Protein AF-A0A7S2IZQ4-F1 (afdb_monomer_lite)

Secondary structure (DSSP, 8-state):
---GGGTTSSGGGPPP-TTHHHHHHHHHHHHS-TT-EEEE---BTTS----S-TTSTTGGGTTS-EE-TTS-EEB-TTHHHHHTTTEEEEEEE--SS--TT-PPEEEEEE-PPP---

Organism: NCBI:txid156173

Sequence (117 aa):
MSSVEHSGLGRYNDGLNPWGDILAIARTWCISAPDARLVIAVPTASQFNFQEPLTDALGQRRGRDVLEWNAHRTYGPVRYPYLMANWELDRRIQGDSRPAWGHTVYVFTKVSRMVEA

pLDDT: mean 80.13, std 1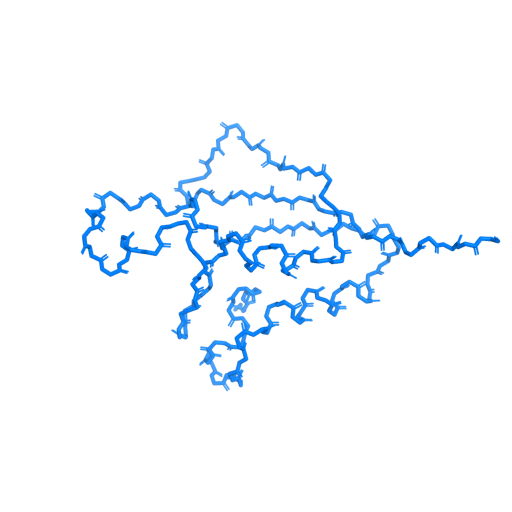5.51, range [40.41, 96.25]

Foldseek 3Di:
DDDLFQAQQCAVHHHHDNCRSLVVLVVVLVPDDQFDKDKDWFAELVQPPDPDDLPDPVSVCRQHWDRDRNDGIYDHPPVVCSSQVQWAWDDWDDDPDQPNSRIIITMTTGDDDPPPD

Radius of gyration: 15.91 Å; chains: 1; bounding box: 46×30×40 Å

InterPro domains:
  IPR004951 Protein of unknown function DUF268, Caenorhabditis species [PF03269] (2-45)

Structure (mmCIF, N/CA/C/O backbone):
data_AF-A0A7S2IZQ4-F1
#
_entry.id   AF-A0A7S2IZQ4-F1
#
loop_
_atom_site.group_PDB
_atom_site.id
_atom_site.type_symbol
_atom_site.label_atom_id
_atom_site.label_alt_id
_atom_site.label_comp_id
_atom_site.label_asym_id
_atom_site.label_entity_id
_atom_site.label_seq_id
_atom_site.pdbx_PDB_ins_code
_atom_site.Cartn_x
_atom_site.Cartn_y
_atom_site.Cartn_z
_atom_site.occupancy
_atom_site.B_iso_or_equiv
_atom_site.auth_seq_id
_atom_site.auth_comp_id
_atom_site.auth_asym_id
_atom_site.auth_atom_id
_atom_site.pdbx_PDB_model_num
ATOM 1 N N . MET A 1 1 ? -2.816 -17.641 -8.237 1.00 40.41 1 MET A N 1
ATOM 2 C CA . MET A 1 1 ? -2.867 -16.685 -7.110 1.00 40.41 1 MET A CA 1
ATOM 3 C C . MET A 1 1 ? -2.515 -15.306 -7.647 1.00 40.41 1 MET A C 1
ATOM 5 O O . MET A 1 1 ? -1.464 -15.179 -8.266 1.00 40.41 1 MET A O 1
ATOM 9 N N . SER A 1 2 ? -3.413 -14.325 -7.523 1.00 55.22 2 SER A N 1
ATOM 10 C CA . SER A 1 2 ? -3.093 -12.920 -7.811 1.00 55.22 2 SER A CA 1
ATOM 11 C C . SER A 1 2 ? -2.762 -12.244 -6.489 1.00 55.22 2 SER A C 1
ATOM 13 O O . SER A 1 2 ? -3.513 -12.407 -5.529 1.00 55.22 2 SER A O 1
ATOM 15 N N . SER A 1 3 ? -1.623 -11.565 -6.433 1.00 73.00 3 SER A N 1
ATOM 16 C CA . SER A 1 3 ? -1.181 -10.829 -5.253 1.00 73.00 3 SER A CA 1
ATOM 17 C C . SER A 1 3 ? -1.586 -9.358 -5.372 1.00 73.00 3 SER A C 1
ATOM 19 O O . SER A 1 3 ? -1.822 -8.870 -6.482 1.00 73.00 3 SER A O 1
ATOM 21 N N . VAL A 1 4 ? -1.702 -8.647 -4.247 1.00 82.81 4 VAL A N 1
ATOM 22 C CA . VAL A 1 4 ? -2.218 -7.266 -4.216 1.00 82.81 4 VAL A CA 1
ATOM 23 C C . VAL A 1 4 ? -1.417 -6.348 -5.138 1.00 82.81 4 VAL A C 1
ATOM 25 O O . VAL A 1 4 ? -2.004 -5.600 -5.919 1.00 82.81 4 VAL A O 1
ATOM 28 N N . GLU A 1 5 ? -0.095 -6.501 -5.154 1.00 82.12 5 GLU A N 1
ATOM 29 C CA . GLU A 1 5 ? 0.841 -5.724 -5.955 1.00 82.12 5 GLU A CA 1
ATOM 30 C C . GLU A 1 5 ? 0.737 -5.990 -7.461 1.00 82.12 5 GLU A C 1
ATOM 32 O O . GLU A 1 5 ? 1.251 -5.196 -8.245 1.00 82.12 5 GLU A O 1
ATOM 37 N N . HIS A 1 6 ? 0.020 -7.033 -7.891 1.00 87.12 6 HIS A N 1
ATOM 38 C CA . HIS A 1 6 ? -0.210 -7.349 -9.307 1.00 87.12 6 HIS A CA 1
ATOM 39 C C . HIS A 1 6 ? -1.533 -6.794 -9.852 1.00 87.12 6 HIS A C 1
ATOM 41 O O . HIS A 1 6 ? -1.722 -6.758 -11.065 1.00 87.12 6 HIS A O 1
ATOM 47 N N . SER A 1 7 ? -2.445 -6.344 -8.984 1.00 86.56 7 SER A N 1
ATOM 48 C CA . SER A 1 7 ? -3.805 -5.953 -9.383 1.00 86.56 7 SER A CA 1
ATOM 49 C C . SER A 1 7 ? -3.796 -4.805 -10.397 1.00 86.56 7 SER A C 1
ATOM 51 O O . SER A 1 7 ? -3.269 -3.733 -10.095 1.00 86.56 7 SER A O 1
ATOM 53 N N . GLY A 1 8 ? -4.395 -4.988 -11.575 1.00 88.75 8 GLY A N 1
ATOM 54 C CA . GLY A 1 8 ? -4.512 -3.952 -12.602 1.00 88.75 8 GLY A CA 1
ATOM 55 C C . GLY A 1 8 ? -3.253 -3.735 -13.447 1.00 88.75 8 GLY A C 1
ATOM 56 O O . GLY A 1 8 ? -3.058 -2.633 -13.960 1.00 88.75 8 GLY A O 1
ATOM 57 N N . LEU A 1 9 ? -2.378 -4.738 -13.571 1.00 89.31 9 LEU A N 1
ATOM 58 C CA . LEU A 1 9 ? -1.138 -4.650 -14.364 1.00 89.31 9 LEU A CA 1
ATOM 59 C C . LEU A 1 9 ? -1.192 -5.395 -15.705 1.00 89.31 9 LEU A C 1
ATOM 61 O O . LEU A 1 9 ? -0.156 -5.564 -16.343 1.00 89.31 9 LEU A O 1
ATOM 65 N N . GLY A 1 10 ? -2.369 -5.826 -16.156 1.00 86.56 10 GLY A N 1
ATOM 66 C CA . GLY A 1 10 ? -2.541 -6.561 -17.413 1.00 86.56 10 GLY A CA 1
ATOM 67 C C . GLY A 1 10 ? -2.250 -8.058 -17.290 1.00 86.56 10 GLY A C 1
ATOM 68 O O . GLY A 1 10 ? -2.146 -8.758 -18.300 1.00 86.56 10 GLY A O 1
ATOM 69 N N . ARG A 1 11 ? -2.108 -8.575 -16.063 1.00 82.31 11 ARG A N 1
ATOM 70 C CA . ARG A 1 11 ? -1.850 -9.990 -15.816 1.00 82.31 11 ARG A CA 1
ATOM 71 C C . ARG A 1 11 ? -3.136 -10.784 -15.987 1.00 82.31 11 ARG A C 1
ATOM 73 O O . ARG A 1 11 ? -4.161 -10.481 -15.388 1.00 82.31 11 ARG A O 1
ATOM 80 N N . TYR A 1 12 ? -3.060 -11.846 -16.784 1.00 83.62 12 TYR A N 1
ATOM 81 C CA . TYR A 1 12 ? -4.223 -12.671 -17.134 1.00 83.62 12 TYR A CA 1
ATOM 82 C C . TYR A 1 12 ? -5.348 -11.871 -17.802 1.00 83.62 12 TYR A C 1
ATOM 84 O O . TYR A 1 12 ? -6.520 -12.204 -17.640 1.00 83.62 12 TYR A O 1
ATOM 92 N N . ASN A 1 13 ? -4.978 -10.840 -18.572 1.00 82.12 13 ASN A N 1
ATOM 93 C CA . ASN A 1 13 ? -5.921 -9.992 -19.294 1.00 82.12 13 ASN A CA 1
ATOM 94 C C . ASN A 1 13 ? -6.857 -9.191 -18.363 1.00 82.12 13 ASN A C 1
ATOM 96 O O . ASN A 1 13 ? -7.984 -8.872 -18.746 1.00 82.12 13 ASN A O 1
ATOM 100 N N . ASP A 1 14 ? -6.412 -8.880 -17.136 1.00 82.56 14 ASP A N 1
ATOM 101 C CA . ASP A 1 14 ? -7.116 -7.938 -16.270 1.00 82.56 14 ASP A CA 1
ATOM 102 C C . ASP A 1 14 ? -7.039 -6.507 -16.830 1.00 82.56 14 ASP A C 1
ATOM 104 O O . ASP A 1 14 ? -6.095 -6.117 -17.521 1.00 82.56 14 ASP A O 1
ATOM 108 N N . GLY A 1 15 ? -8.082 -5.716 -16.569 1.00 87.38 15 GLY A N 1
ATOM 109 C CA . GLY A 1 15 ? -8.125 -4.325 -17.009 1.00 87.38 15 GLY A CA 1
ATOM 110 C C . GLY A 1 15 ? -6.990 -3.520 -16.379 1.00 87.38 15 GLY A C 1
ATOM 111 O O . GLY A 1 15 ? -6.742 -3.618 -15.176 1.00 87.38 15 GLY A O 1
ATOM 112 N N . LEU A 1 16 ? -6.322 -2.692 -17.182 1.00 90.81 16 LEU A N 1
ATOM 113 C CA . LEU A 1 16 ? -5.218 -1.878 -16.692 1.00 90.81 16 LEU A CA 1
ATOM 114 C C . LEU A 1 16 ? -5.697 -0.803 -15.738 1.00 90.81 16 LEU A C 1
ATOM 116 O O . LEU A 1 16 ? -6.508 0.056 -16.079 1.00 90.81 16 LEU A O 1
ATOM 120 N N . ASN A 1 17 ? -5.138 -0.837 -14.538 1.00 92.38 17 ASN A N 1
ATOM 121 C CA . ASN A 1 17 ? -5.375 0.150 -13.516 1.00 92.38 17 ASN A CA 1
ATOM 122 C C . ASN A 1 17 ? -4.125 0.284 -12.635 1.00 92.38 17 ASN A C 1
ATOM 124 O O . ASN A 1 17 ? -3.921 -0.523 -11.719 1.00 92.38 17 ASN A O 1
ATOM 128 N N . PRO A 1 18 ? -3.304 1.332 -12.836 1.00 89.88 18 PRO A N 1
ATOM 129 C CA . PRO A 1 18 ? -2.101 1.532 -12.041 1.00 89.88 18 PRO A CA 1
ATOM 130 C C . PRO A 1 18 ? -2.400 1.726 -10.548 1.00 89.88 18 PRO A C 1
ATOM 132 O O . PRO A 1 18 ? -1.488 1.531 -9.751 1.00 89.88 18 PRO A O 1
ATOM 135 N N . TRP A 1 19 ? -3.646 2.017 -10.160 1.00 92.31 19 TRP A N 1
ATOM 136 C CA . TRP A 1 19 ? -4.116 2.196 -8.780 1.00 92.31 19 TRP A CA 1
ATOM 137 C C . TRP A 1 19 ? -4.854 0.976 -8.206 1.00 92.31 19 TRP A C 1
ATOM 139 O O . TRP A 1 19 ? -5.420 1.068 -7.118 1.00 92.31 19 TRP A O 1
ATOM 149 N N . GLY A 1 20 ? -4.910 -0.146 -8.932 1.00 92.56 20 GLY A N 1
ATOM 150 C CA . GLY A 1 20 ? -5.740 -1.301 -8.568 1.00 92.56 20 GLY A CA 1
ATOM 151 C C . GLY A 1 20 ? -5.478 -1.849 -7.161 1.00 92.56 20 GLY A C 1
ATOM 152 O O . GLY A 1 20 ? -6.419 -2.196 -6.452 1.00 92.56 20 GLY A O 1
ATOM 153 N N . ASP A 1 21 ? -4.219 -1.855 -6.734 1.00 92.56 21 ASP A N 1
ATOM 154 C CA . ASP A 1 21 ? -3.767 -2.233 -5.394 1.00 92.56 21 ASP A CA 1
ATOM 155 C C . ASP A 1 21 ? -4.258 -1.267 -4.303 1.00 92.56 21 ASP A C 1
ATOM 157 O O . ASP A 1 21 ? -4.833 -1.691 -3.301 1.00 92.56 21 ASP A O 1
ATOM 161 N N . ILE A 1 22 ? -4.101 0.038 -4.525 1.00 94.25 22 ILE A N 1
ATOM 162 C CA . ILE A 1 22 ? -4.548 1.092 -3.604 1.00 94.25 22 ILE A CA 1
ATOM 163 C C . ILE A 1 22 ? -6.069 1.043 -3.438 1.00 94.25 22 ILE A C 1
ATOM 165 O O . ILE A 1 22 ? -6.580 1.085 -2.319 1.00 94.25 22 ILE A O 1
ATOM 169 N N . LEU A 1 23 ? -6.804 0.871 -4.539 1.00 93.94 23 LEU A N 1
ATOM 170 C CA . LEU A 1 23 ? -8.258 0.715 -4.505 1.00 93.94 23 LEU A CA 1
ATOM 171 C C . LEU A 1 23 ? -8.680 -0.572 -3.792 1.00 93.94 23 LEU A C 1
ATOM 173 O O . LEU A 1 23 ? -9.677 -0.564 -3.070 1.00 93.94 23 LEU A O 1
ATOM 177 N N . ALA A 1 24 ? -7.942 -1.670 -3.971 1.00 92.62 24 ALA A N 1
ATOM 178 C CA . ALA A 1 24 ? -8.211 -2.917 -3.267 1.00 92.62 24 ALA A CA 1
ATOM 179 C C . ALA A 1 24 ? -8.041 -2.747 -1.750 1.00 92.62 24 ALA A C 1
ATOM 181 O O . ALA A 1 24 ? -8.961 -3.077 -1.005 1.00 92.62 24 ALA A O 1
ATOM 182 N N . ILE A 1 25 ? -6.934 -2.153 -1.288 1.00 94.81 25 ILE A N 1
ATOM 183 C CA . ILE A 1 25 ? -6.704 -1.903 0.145 1.00 94.81 25 ILE A CA 1
ATOM 184 C C . ILE A 1 25 ? -7.719 -0.905 0.723 1.00 94.81 25 ILE A C 1
ATOM 186 O O . ILE A 1 25 ? -8.207 -1.103 1.840 1.00 94.81 25 ILE A O 1
ATOM 190 N N . ALA A 1 26 ? -8.110 0.122 -0.037 1.00 94.38 26 ALA A N 1
ATOM 191 C CA . ALA A 1 26 ? -9.163 1.049 0.372 1.00 94.38 26 ALA A CA 1
ATOM 192 C C . ALA A 1 26 ? -10.522 0.345 0.541 1.00 94.38 26 ALA A C 1
ATOM 194 O O . ALA A 1 26 ? -11.214 0.566 1.533 1.00 94.38 26 ALA A O 1
ATOM 195 N N . ARG A 1 27 ? -10.894 -0.554 -0.381 1.00 94.38 27 ARG A N 1
ATOM 196 C CA . ARG A 1 27 ? -12.115 -1.370 -0.252 1.00 94.38 27 ARG A CA 1
ATOM 197 C C . ARG A 1 27 ? -12.046 -2.301 0.955 1.00 94.38 27 ARG A C 1
ATOM 199 O O . ARG A 1 27 ? -13.029 -2.392 1.685 1.00 94.38 27 ARG A O 1
ATOM 206 N N . THR A 1 28 ? -10.895 -2.933 1.196 1.00 93.81 28 THR A N 1
ATOM 207 C CA . TH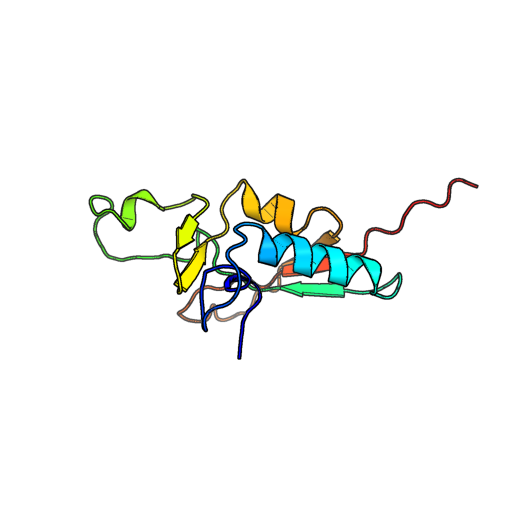R A 1 28 ? -10.666 -3.762 2.389 1.00 93.81 28 THR A CA 1
ATOM 208 C C . THR A 1 28 ? -10.914 -2.964 3.664 1.00 93.81 28 THR A C 1
ATOM 210 O O . THR A 1 28 ? -11.607 -3.448 4.556 1.00 93.81 28 THR A O 1
ATOM 213 N N . TRP A 1 29 ? -10.435 -1.719 3.741 1.00 95.19 29 TRP A N 1
ATOM 214 C CA . TRP A 1 29 ? -10.701 -0.845 4.885 1.00 95.19 29 TRP A CA 1
ATOM 215 C C . TRP A 1 29 ? -12.204 -0.627 5.113 1.00 95.19 29 TRP A C 1
ATOM 217 O O . TRP A 1 29 ? -12.671 -0.756 6.247 1.00 95.19 29 TRP A O 1
ATOM 227 N N . CYS A 1 30 ? -12.980 -0.373 4.052 1.00 94.38 30 CYS A N 1
ATOM 228 C CA . CYS A 1 30 ? -14.423 -0.122 4.154 1.00 94.38 30 CYS A CA 1
ATOM 229 C C . CYS A 1 30 ? -15.199 -1.299 4.763 1.00 94.38 30 CYS A C 1
ATOM 231 O O . CYS A 1 30 ? -16.106 -1.072 5.558 1.00 94.38 30 CYS A O 1
ATOM 233 N N . ILE A 1 31 ? -14.838 -2.537 4.414 1.00 95.12 31 ILE A N 1
ATOM 234 C CA . ILE A 1 31 ? -15.562 -3.746 4.848 1.00 95.12 31 ILE A CA 1
ATOM 235 C C . ILE A 1 31 ? -14.997 -4.382 6.127 1.00 95.12 31 ILE A C 1
ATOM 237 O O . ILE A 1 31 ? -15.584 -5.318 6.661 1.00 95.12 31 ILE A O 1
ATOM 241 N N . SER A 1 32 ? -13.848 -3.906 6.607 1.00 95.56 32 SER A N 1
ATOM 242 C CA . SER A 1 32 ? -13.195 -4.449 7.801 1.00 95.56 32 SER A CA 1
ATOM 243 C C . SER A 1 32 ? -13.904 -4.029 9.092 1.00 95.56 32 SER A C 1
ATOM 245 O O . SER A 1 32 ? -14.409 -2.906 9.189 1.00 95.56 32 SER A O 1
ATOM 247 N N . ALA A 1 33 ? -13.869 -4.888 10.115 1.00 94.88 33 ALA A N 1
ATOM 248 C CA . ALA A 1 33 ? -14.339 -4.550 11.461 1.00 94.88 33 ALA A CA 1
ATOM 249 C C . ALA A 1 33 ? -13.595 -3.323 12.042 1.00 94.88 33 ALA A C 1
ATOM 251 O O . ALA A 1 33 ? -12.480 -3.030 11.598 1.00 94.88 33 ALA A O 1
ATOM 252 N N . PRO A 1 34 ? -14.180 -2.587 13.009 1.00 91.88 34 PRO A N 1
ATOM 253 C CA . PRO A 1 34 ? -13.547 -1.403 13.600 1.00 91.88 34 PRO A CA 1
ATOM 254 C C . PRO A 1 34 ? -12.151 -1.653 14.193 1.00 91.88 34 PRO A C 1
ATOM 256 O O . PRO A 1 34 ? -11.290 -0.791 14.097 1.00 91.88 34 PRO A O 1
ATOM 259 N N . ASP A 1 35 ? -11.907 -2.836 14.752 1.00 92.88 35 ASP A N 1
ATOM 260 C CA . ASP A 1 35 ? -10.657 -3.243 15.405 1.00 92.88 35 ASP A CA 1
ATOM 261 C C . ASP A 1 35 ? -9.697 -4.021 14.484 1.00 92.88 35 ASP A C 1
ATOM 263 O O . ASP A 1 35 ? -8.661 -4.527 14.929 1.00 92.88 35 ASP A O 1
ATOM 267 N N . ALA A 1 36 ? -10.011 -4.098 13.188 1.00 95.38 36 ALA A N 1
ATOM 268 C CA . ALA A 1 36 ? -9.254 -4.887 12.230 1.00 95.38 36 ALA A CA 1
ATOM 269 C C . ALA A 1 36 ? -7.774 -4.483 12.146 1.00 95.38 36 ALA A C 1
ATOM 271 O O . ALA A 1 36 ? -7.383 -3.318 12.290 1.00 95.38 36 ALA A O 1
ATOM 272 N N . ARG A 1 37 ? -6.944 -5.485 11.845 1.00 95.50 37 ARG A N 1
ATOM 273 C CA . ARG A 1 37 ? -5.515 -5.336 11.581 1.00 95.50 37 ARG A CA 1
ATOM 274 C C . ARG A 1 37 ? -5.223 -5.651 10.119 1.00 95.50 37 ARG A C 1
ATOM 276 O O . ARG A 1 37 ? -5.644 -6.690 9.617 1.00 95.50 37 ARG A O 1
ATOM 283 N N . LEU A 1 38 ? -4.461 -4.787 9.459 1.00 94.75 38 LEU A N 1
ATOM 284 C CA . LEU A 1 38 ? -3.885 -5.067 8.147 1.00 94.75 38 LEU A CA 1
ATOM 285 C C . LEU A 1 38 ? -2.452 -5.558 8.345 1.00 94.75 38 LEU A C 1
ATOM 287 O O . LEU A 1 38 ? -1.599 -4.813 8.818 1.00 94.75 38 LEU A O 1
ATOM 291 N N . VAL A 1 39 ? -2.184 -6.808 7.973 1.00 93.69 39 VAL A N 1
ATOM 292 C CA . VAL A 1 39 ? -0.826 -7.361 7.912 1.00 93.69 39 VAL A CA 1
ATOM 293 C C . VAL A 1 39 ? -0.407 -7.390 6.453 1.00 93.69 39 VAL A C 1
ATOM 295 O O . VAL A 1 39 ? -1.076 -8.023 5.638 1.00 93.69 39 VAL A O 1
ATOM 298 N N . ILE A 1 40 ? 0.677 -6.698 6.111 1.00 90.75 40 ILE A N 1
ATOM 299 C CA . ILE A 1 40 ? 1.100 -6.557 4.720 1.00 90.75 40 ILE A C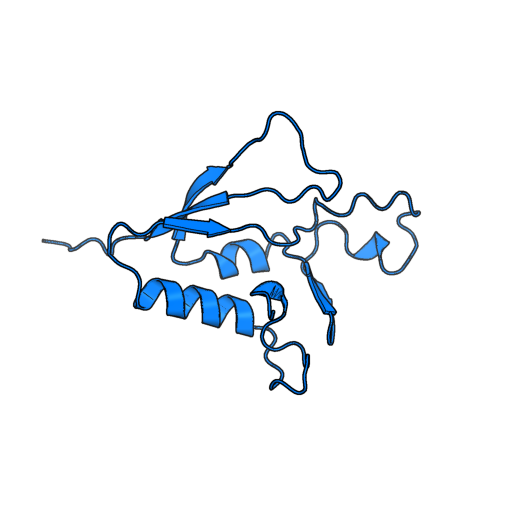A 1
ATOM 300 C C . ILE A 1 40 ? 2.613 -6.677 4.558 1.00 90.75 40 ILE A C 1
ATOM 302 O O . ILE A 1 40 ? 3.398 -6.162 5.356 1.00 90.75 40 ILE A O 1
ATOM 306 N N . ALA A 1 41 ? 3.007 -7.357 3.485 1.00 88.06 41 ALA A N 1
ATOM 307 C CA . ALA A 1 41 ? 4.369 -7.445 2.997 1.00 88.06 41 ALA A CA 1
ATOM 308 C C . ALA A 1 41 ? 4.327 -7.282 1.478 1.00 88.06 41 ALA A C 1
ATOM 310 O O . ALA A 1 41 ? 3.757 -8.115 0.779 1.00 88.06 41 ALA A O 1
ATOM 311 N N . VAL A 1 42 ? 4.893 -6.187 0.983 1.00 87.88 42 VAL A N 1
ATOM 312 C CA . VAL A 1 42 ? 4.960 -5.881 -0.451 1.00 87.88 42 VAL A CA 1
ATOM 313 C C . VAL A 1 42 ? 6.400 -5.568 -0.857 1.00 87.88 42 VAL A C 1
ATOM 315 O O . VAL A 1 42 ? 7.212 -5.220 0.014 1.00 87.88 42 VAL A O 1
ATOM 318 N N . PRO A 1 43 ? 6.743 -5.668 -2.153 1.00 84.81 43 PRO A N 1
ATOM 319 C CA . PRO A 1 43 ? 8.063 -5.297 -2.643 1.00 84.81 43 PRO A CA 1
ATOM 320 C C . PRO A 1 43 ? 8.355 -3.820 -2.371 1.00 84.81 43 PRO A C 1
ATOM 322 O O . PRO A 1 43 ? 7.759 -2.937 -2.980 1.00 84.81 43 PRO A O 1
ATOM 325 N N . THR A 1 44 ? 9.261 -3.513 -1.447 1.00 82.44 44 THR A N 1
ATOM 326 C CA . THR A 1 44 ? 9.690 -2.128 -1.203 1.00 82.44 44 THR A CA 1
ATOM 327 C C . THR A 1 44 ? 10.999 -1.850 -1.912 1.00 82.44 44 THR A C 1
ATOM 329 O O . THR A 1 44 ? 11.835 -2.734 -2.088 1.00 82.44 44 THR A O 1
ATOM 332 N N . ALA A 1 45 ? 11.227 -0.591 -2.271 1.00 69.38 45 ALA A N 1
ATOM 333 C CA . ALA A 1 45 ? 12.430 -0.185 -2.992 1.00 69.38 45 ALA A CA 1
ATOM 334 C C . ALA A 1 45 ? 13.751 -0.436 -2.222 1.00 69.38 45 ALA A C 1
ATOM 336 O O . ALA A 1 45 ? 14.832 -0.344 -2.799 1.00 69.38 45 ALA A O 1
ATOM 337 N N . SER A 1 46 ? 13.665 -0.772 -0.928 1.00 65.06 46 SER A N 1
ATOM 338 C CA . SER A 1 46 ? 14.779 -1.199 -0.074 1.00 65.06 46 SER A CA 1
ATOM 339 C C . SER A 1 46 ? 15.109 -2.698 -0.155 1.00 65.06 46 SER A C 1
ATOM 341 O O . SER A 1 46 ? 16.097 -3.117 0.435 1.00 65.06 46 SER A O 1
ATOM 343 N N . GLN A 1 47 ? 14.268 -3.516 -0.796 1.00 58.00 47 GLN A N 1
ATOM 344 C CA . GLN A 1 47 ? 14.399 -4.985 -0.835 1.00 58.00 47 GLN A CA 1
ATOM 345 C C . GLN A 1 47 ? 15.262 -5.477 -1.996 1.00 58.00 47 GLN A C 1
ATOM 347 O O . GLN A 1 47 ? 15.735 -6.609 -1.997 1.00 58.00 47 GLN A O 1
ATOM 352 N N . PHE A 1 48 ? 15.514 -4.607 -2.963 1.00 57.44 48 PHE A N 1
ATOM 353 C CA . PHE A 1 48 ? 16.330 -4.911 -4.119 1.00 57.44 48 PHE A CA 1
ATOM 354 C C . PHE A 1 48 ? 17.806 -4.633 -3.814 1.00 57.44 48 PHE A C 1
ATOM 356 O O . PHE A 1 48 ? 18.355 -3.594 -4.177 1.00 57.44 48 PHE A O 1
ATOM 363 N N . ASN A 1 49 ? 18.450 -5.575 -3.120 1.00 49.78 49 ASN A N 1
ATOM 364 C CA . ASN A 1 49 ? 19.908 -5.699 -3.121 1.00 49.78 49 ASN A CA 1
ATOM 365 C C . ASN A 1 49 ? 20.324 -6.400 -4.416 1.00 49.78 49 ASN A C 1
ATOM 367 O O . ASN A 1 49 ? 20.694 -7.572 -4.411 1.00 49.78 49 ASN A O 1
ATOM 371 N N . PHE A 1 50 ? 20.221 -5.701 -5.542 1.00 51.78 50 PHE A N 1
ATOM 372 C CA . PHE A 1 50 ? 20.899 -6.172 -6.736 1.00 51.78 50 PHE A CA 1
ATOM 373 C C . PHE A 1 50 ? 22.393 -5.917 -6.526 1.00 51.78 50 PHE A C 1
ATOM 375 O O . PHE A 1 50 ? 22.822 -4.778 -6.363 1.00 51.78 50 PHE A O 1
ATOM 382 N N . GLN A 1 51 ? 23.173 -6.998 -6.501 1.00 46.28 51 GLN A N 1
ATOM 383 C CA . GLN A 1 51 ? 24.636 -6.980 -6.615 1.00 46.28 51 GLN A CA 1
ATOM 384 C C . GLN A 1 51 ? 25.085 -6.469 -8.009 1.00 46.28 51 GLN A C 1
ATOM 386 O O . GLN A 1 51 ? 26.275 -6.442 -8.305 1.00 46.28 51 GLN A O 1
ATOM 391 N N . GLU A 1 52 ? 24.136 -6.082 -8.866 1.00 50.41 52 GLU A N 1
ATOM 392 C CA . GLU A 1 52 ? 24.352 -5.523 -10.195 1.00 50.41 52 GLU A CA 1
ATOM 393 C C . GLU A 1 52 ? 24.653 -4.015 -10.114 1.00 50.41 52 GLU A C 1
ATOM 395 O O . GLU A 1 52 ? 24.069 -3.298 -9.290 1.00 50.41 52 GLU A O 1
ATOM 400 N N . PRO A 1 53 ? 25.576 -3.500 -10.940 1.00 53.56 53 PRO A N 1
ATOM 401 C CA . PRO A 1 53 ? 25.979 -2.102 -10.901 1.00 53.56 53 PRO A CA 1
ATOM 402 C C . PRO A 1 53 ? 24.790 -1.161 -11.156 1.00 53.56 53 PRO A C 1
ATOM 404 O O . PRO A 1 53 ? 23.996 -1.364 -12.070 1.00 53.56 53 PRO A O 1
ATOM 407 N N . LEU A 1 54 ? 24.725 -0.068 -10.380 1.00 55.44 54 LEU A N 1
ATOM 408 C CA . LEU A 1 54 ? 23.700 1.002 -10.395 1.00 55.44 54 LEU A CA 1
ATOM 409 C C . LEU A 1 54 ? 23.485 1.697 -11.762 1.00 55.44 54 LEU A C 1
ATOM 411 O O . LEU A 1 54 ? 22.737 2.669 -11.854 1.00 55.44 54 LEU A O 1
ATOM 415 N N . THR A 1 55 ? 24.187 1.252 -12.800 1.00 57.03 55 THR A N 1
ATOM 416 C CA . THR A 1 55 ? 24.242 1.833 -14.138 1.00 57.03 55 THR A CA 1
ATOM 417 C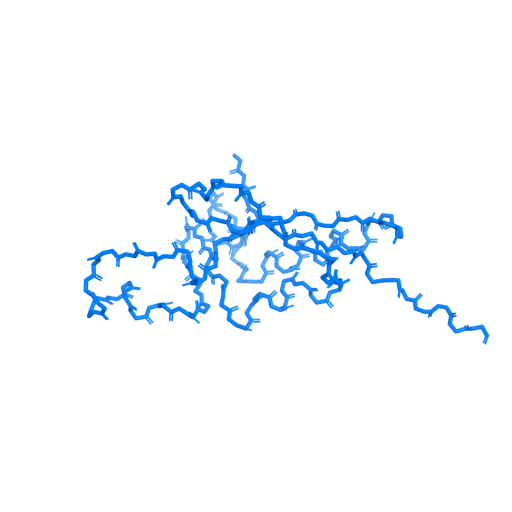 C . THR A 1 55 ? 23.217 1.250 -15.104 1.00 57.03 55 THR A C 1
ATOM 419 O O . THR A 1 55 ? 23.005 1.848 -16.156 1.00 57.03 55 THR A O 1
ATOM 422 N N . ASP A 1 56 ? 22.590 0.112 -14.793 1.00 61.19 56 ASP A N 1
ATOM 423 C CA . ASP A 1 56 ? 21.530 -0.438 -15.638 1.00 61.19 56 ASP A CA 1
ATOM 424 C C . ASP A 1 56 ? 20.144 0.159 -15.307 1.00 61.19 56 ASP A C 1
ATOM 426 O O . ASP A 1 56 ? 19.929 0.844 -14.297 1.00 61.19 56 ASP A O 1
ATOM 430 N N . ALA A 1 57 ? 19.175 -0.072 -16.197 1.00 59.53 57 ALA A N 1
ATOM 431 C CA . ALA A 1 57 ? 17.813 0.440 -16.046 1.00 59.53 57 ALA A CA 1
ATOM 432 C C . ALA A 1 57 ? 17.109 -0.078 -14.774 1.00 59.53 57 ALA A C 1
ATOM 434 O O . ALA A 1 57 ? 16.133 0.529 -14.330 1.00 59.53 57 ALA A O 1
ATOM 435 N N . LEU A 1 58 ? 17.592 -1.172 -14.172 1.00 56.88 58 LEU A N 1
ATOM 436 C CA . LEU A 1 58 ? 17.081 -1.727 -12.919 1.00 56.88 58 LEU A CA 1
ATOM 437 C C . LEU A 1 58 ? 17.703 -1.015 -11.704 1.00 56.88 58 LEU A C 1
ATOM 439 O O . LEU A 1 58 ? 16.986 -0.687 -10.757 1.00 56.88 58 LEU A O 1
ATOM 443 N N . GLY A 1 59 ? 18.988 -0.664 -11.765 1.00 59.31 59 GLY A N 1
ATOM 444 C CA . GLY A 1 59 ? 19.719 0.113 -10.765 1.00 59.31 59 GLY A CA 1
ATOM 445 C C . GLY A 1 59 ? 19.173 1.532 -10.570 1.00 59.31 59 GLY A C 1
ATOM 446 O O . GLY A 1 59 ? 19.098 2.019 -9.438 1.00 59.31 59 GLY A O 1
ATOM 447 N N . GLN A 1 60 ? 18.671 2.172 -11.634 1.00 60.03 60 GLN A N 1
ATOM 448 C CA . GLN A 1 60 ? 18.021 3.496 -11.562 1.00 60.03 60 GLN A CA 1
ATOM 449 C C . GLN A 1 60 ? 16.681 3.519 -10.808 1.00 60.03 60 GLN A C 1
ATOM 451 O O . GLN A 1 60 ? 16.157 4.596 -10.502 1.00 60.03 60 GLN A O 1
ATOM 456 N N . ARG A 1 61 ? 16.113 2.353 -10.484 1.00 66.38 61 ARG A N 1
ATOM 457 C CA . ARG A 1 61 ? 14.809 2.218 -9.812 1.00 66.38 61 ARG A CA 1
ATOM 458 C C . ARG A 1 61 ? 14.929 2.179 -8.289 1.00 66.38 61 ARG A C 1
ATOM 460 O O . ARG A 1 61 ? 13.920 2.140 -7.585 1.00 66.38 61 ARG A O 1
ATOM 467 N N . ARG A 1 62 ? 16.159 2.214 -7.765 1.00 68.62 62 ARG A N 1
ATOM 468 C CA . ARG A 1 62 ? 16.439 2.150 -6.330 1.00 68.62 62 ARG A CA 1
ATOM 469 C C . ARG A 1 62 ? 15.743 3.276 -5.573 1.00 68.62 62 ARG A C 1
ATOM 471 O O . ARG A 1 62 ? 15.845 4.445 -5.937 1.00 68.62 62 ARG A O 1
ATOM 478 N N . GLY A 1 63 ? 15.066 2.919 -4.486 1.00 72.25 63 GLY A N 1
ATOM 479 C CA . GLY A 1 63 ? 14.365 3.887 -3.641 1.00 72.25 63 GLY A CA 1
ATOM 480 C C . GLY A 1 63 ? 13.153 4.559 -4.299 1.00 72.25 63 GLY A C 1
ATOM 481 O O . GLY A 1 63 ? 12.636 5.511 -3.724 1.00 72.25 63 GLY A O 1
ATOM 482 N N . ARG A 1 64 ? 12.707 4.112 -5.481 1.00 83.19 64 ARG A N 1
ATOM 483 C CA . ARG A 1 64 ? 11.615 4.740 -6.236 1.00 83.19 64 ARG A CA 1
ATOM 484 C C . ARG A 1 64 ? 10.406 3.826 -6.346 1.00 83.19 64 ARG A C 1
ATOM 486 O O . ARG A 1 64 ? 10.504 2.605 -6.262 1.00 83.19 64 ARG A O 1
ATOM 493 N N . ASP A 1 65 ? 9.267 4.460 -6.567 1.00 88.38 65 ASP A N 1
ATOM 494 C CA . ASP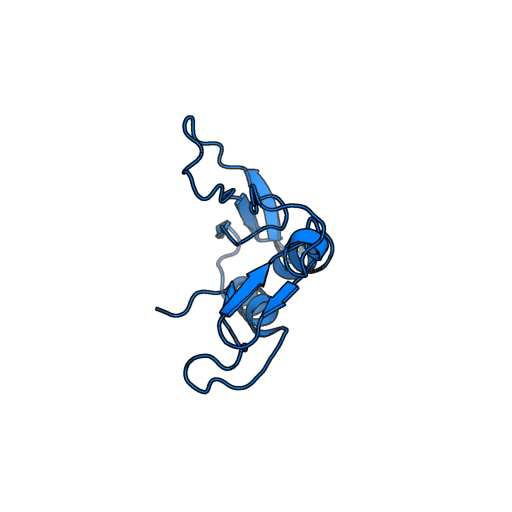 A 1 65 ? 8.041 3.793 -6.962 1.00 88.38 65 ASP A CA 1
ATOM 495 C C . ASP A 1 65 ? 8.143 3.294 -8.401 1.00 88.38 65 ASP A C 1
ATOM 497 O O . ASP A 1 65 ? 8.570 4.020 -9.300 1.00 88.38 65 ASP A O 1
ATOM 501 N N . VAL A 1 66 ? 7.730 2.051 -8.621 1.00 88.25 66 VAL A N 1
ATOM 502 C CA . VAL A 1 66 ? 7.817 1.394 -9.922 1.00 88.25 66 VAL A CA 1
ATOM 503 C C . VAL A 1 66 ? 6.519 0.670 -10.226 1.00 88.25 66 VAL A C 1
ATOM 505 O O . VAL A 1 66 ? 5.984 -0.049 -9.384 1.00 88.25 66 VAL A O 1
ATOM 508 N N . LEU A 1 67 ? 6.057 0.826 -11.463 1.00 89.00 67 LEU A N 1
ATOM 509 C CA . LEU A 1 67 ? 5.000 0.024 -12.064 1.00 89.00 67 LEU A CA 1
ATOM 510 C C . LEU A 1 67 ? 5.595 -0.806 -13.196 1.00 89.00 67 LEU A C 1
ATOM 512 O O . LEU A 1 67 ? 6.204 -0.244 -14.108 1.00 89.00 67 LEU A O 1
ATOM 516 N N . GLU A 1 68 ? 5.399 -2.118 -13.157 1.00 85.12 68 GLU A N 1
ATOM 517 C CA . GLU A 1 68 ? 5.836 -3.016 -14.221 1.00 85.12 68 GLU A CA 1
ATOM 518 C C . GLU A 1 68 ? 4.647 -3.671 -14.894 1.00 85.12 68 GLU A C 1
ATOM 520 O O . GLU A 1 68 ? 3.846 -4.354 -14.256 1.00 85.12 68 GLU A O 1
ATOM 525 N N . TRP A 1 69 ? 4.561 -3.494 -16.207 1.00 85.31 69 TRP A N 1
ATOM 526 C CA . TRP A 1 69 ? 3.595 -4.211 -17.020 1.00 85.31 69 TRP A CA 1
ATOM 527 C C . TRP A 1 69 ? 3.677 -5.724 -16.770 1.00 85.31 69 TRP A C 1
ATOM 529 O O . TRP A 1 69 ? 4.759 -6.304 -16.861 1.00 85.31 69 TRP A O 1
ATOM 539 N N . ASN A 1 70 ? 2.534 -6.359 -16.490 1.00 84.50 70 ASN A N 1
ATOM 540 C CA . ASN A 1 70 ? 2.354 -7.808 -16.327 1.00 84.50 70 ASN A CA 1
ATOM 541 C C . ASN A 1 70 ? 3.249 -8.481 -15.259 1.00 84.50 70 ASN A C 1
ATOM 543 O O . ASN A 1 70 ? 3.277 -9.707 -15.146 1.00 84.50 70 ASN A O 1
ATOM 547 N N . ALA A 1 71 ? 3.968 -7.697 -14.456 1.00 83.69 71 ALA A N 1
ATOM 548 C CA . ALA A 1 71 ? 4.842 -8.186 -13.402 1.00 83.69 71 ALA A CA 1
ATOM 549 C C . ALA A 1 71 ? 4.336 -7.702 -12.046 1.00 83.69 71 ALA A C 1
ATOM 551 O O . ALA A 1 71 ? 3.405 -8.305 -11.519 1.00 83.69 71 ALA A O 1
ATOM 552 N N . HIS A 1 72 ? 4.930 -6.647 -11.486 1.00 85.69 72 HIS A N 1
ATOM 553 C CA . HIS A 1 72 ? 4.644 -6.205 -10.127 1.00 85.69 72 HIS A CA 1
ATOM 554 C C . HIS A 1 72 ? 4.832 -4.698 -9.922 1.00 85.69 72 HIS A C 1
ATOM 556 O O . HIS A 1 72 ? 5.102 -3.932 -10.850 1.00 85.69 72 HIS A O 1
ATOM 562 N N . ARG A 1 73 ? 4.649 -4.275 -8.669 1.00 88.56 73 ARG A N 1
ATOM 563 C CA . ARG A 1 73 ? 4.946 -2.925 -8.196 1.00 88.56 73 ARG A CA 1
ATOM 564 C C . ARG A 1 73 ? 6.062 -2.964 -7.179 1.00 88.56 73 ARG A C 1
ATOM 566 O O . ARG A 1 73 ? 6.040 -3.804 -6.281 1.00 88.56 73 ARG A O 1
ATOM 573 N N . THR A 1 74 ? 6.937 -1.974 -7.262 1.00 87.62 74 THR A N 1
ATOM 574 C CA . THR A 1 74 ? 7.840 -1.627 -6.168 1.00 87.62 74 THR A CA 1
ATOM 575 C C . THR A 1 74 ? 7.320 -0.376 -5.498 1.00 87.62 74 THR A C 1
ATOM 577 O O . THR A 1 74 ? 7.118 0.652 -6.146 1.00 87.62 74 THR A O 1
ATOM 580 N N . TYR A 1 75 ? 7.105 -0.466 -4.194 1.00 89.31 75 TYR A N 1
ATOM 581 C CA . TYR A 1 75 ? 6.609 0.628 -3.382 1.00 89.31 75 TYR A CA 1
ATOM 582 C C . TYR A 1 75 ? 7.789 1.435 -2.836 1.00 89.31 75 TYR A C 1
ATOM 584 O O . TYR A 1 75 ? 8.628 0.931 -2.079 1.00 89.31 75 TYR A O 1
ATOM 592 N N . GLY A 1 76 ? 7.860 2.687 -3.266 1.00 88.06 76 GLY A N 1
ATOM 593 C CA . GLY A 1 76 ? 8.786 3.705 -2.803 1.00 88.06 76 GLY A CA 1
ATOM 594 C C . GLY A 1 76 ? 8.099 4.719 -1.878 1.00 88.06 76 GLY A C 1
ATOM 595 O O . GLY A 1 76 ? 7.008 4.459 -1.358 1.00 88.06 76 GLY A O 1
ATOM 596 N N . PRO A 1 77 ? 8.738 5.878 -1.647 1.00 87.94 77 PRO A N 1
ATOM 597 C CA . PRO A 1 77 ? 8.256 6.895 -0.717 1.00 87.94 77 PRO A CA 1
ATOM 598 C C . PRO A 1 77 ? 6.886 7.488 -1.058 1.00 87.94 77 PRO A C 1
ATOM 600 O O . PRO A 1 77 ? 6.265 8.064 -0.173 1.00 87.94 77 PRO A O 1
ATOM 603 N N . VAL A 1 78 ? 6.412 7.374 -2.305 1.00 90.88 78 VAL A N 1
ATOM 604 C CA . VAL A 1 78 ? 5.135 7.969 -2.719 1.00 90.88 78 VAL A CA 1
ATOM 605 C C . VAL A 1 78 ? 3.999 6.958 -2.622 1.00 90.88 78 VAL A C 1
ATOM 607 O O . VAL A 1 78 ? 3.018 7.217 -1.930 1.00 90.88 78 VAL A O 1
ATOM 610 N N . ARG A 1 79 ? 4.085 5.789 -3.274 1.00 92.19 79 ARG A N 1
ATOM 611 C CA . ARG A 1 79 ? 2.948 4.849 -3.306 1.00 92.19 79 ARG A CA 1
ATOM 612 C C . ARG A 1 79 ? 2.752 4.125 -1.987 1.00 92.19 79 ARG A C 1
ATOM 614 O O . ARG A 1 79 ? 1.616 3.764 -1.698 1.00 92.19 79 ARG A O 1
ATOM 621 N N . TYR A 1 80 ? 3.809 3.891 -1.203 1.00 91.56 80 TYR A N 1
ATOM 622 C CA . TYR A 1 80 ? 3.664 3.163 0.061 1.00 91.56 80 TYR A CA 1
ATOM 623 C C . TYR A 1 80 ? 2.728 3.903 1.039 1.00 91.56 80 TYR A C 1
ATOM 625 O O . TYR A 1 80 ? 1.777 3.278 1.511 1.00 91.56 80 TYR A O 1
ATOM 633 N N . PRO A 1 81 ? 2.885 5.224 1.283 1.00 91.94 81 PRO A N 1
ATOM 634 C CA . PRO A 1 81 ? 1.901 5.992 2.050 1.00 91.94 81 PRO A CA 1
ATOM 635 C C . PRO A 1 81 ? 0.486 5.964 1.458 1.00 91.94 81 PRO A C 1
ATOM 637 O O . PRO A 1 81 ? -0.470 5.779 2.204 1.00 91.94 81 PRO A O 1
ATOM 640 N N . TYR A 1 82 ? 0.328 6.077 0.131 1.00 93.88 82 TYR A N 1
ATOM 641 C CA . TYR A 1 82 ? -1.002 6.003 -0.495 1.00 93.88 82 TYR A CA 1
ATOM 642 C C . TYR A 1 82 ? -1.673 4.634 -0.320 1.00 93.88 82 TYR A C 1
ATOM 644 O O . TYR A 1 82 ? -2.881 4.573 -0.104 1.00 93.88 82 TYR A O 1
ATOM 652 N N . LEU A 1 83 ? -0.907 3.540 -0.373 1.00 93.12 83 LEU A N 1
ATOM 653 C CA . LEU A 1 83 ? -1.413 2.186 -0.129 1.00 93.12 83 LEU A CA 1
ATOM 654 C C . LEU A 1 83 ? -1.960 2.036 1.300 1.00 93.12 83 LEU A C 1
ATOM 656 O O . LEU A 1 83 ? -2.890 1.264 1.514 1.00 93.12 83 LEU A O 1
ATOM 660 N N . MET A 1 84 ? -1.423 2.800 2.256 1.00 93.69 84 MET A N 1
ATOM 661 C CA . MET A 1 84 ? -1.767 2.735 3.681 1.00 93.69 84 MET A CA 1
ATOM 662 C C . MET A 1 84 ? -2.627 3.905 4.173 1.00 93.69 84 MET A C 1
ATOM 664 O O . MET A 1 84 ? -2.811 4.035 5.373 1.00 93.69 84 MET A O 1
ATOM 668 N N . ALA A 1 85 ? -3.178 4.750 3.295 1.00 91.94 85 ALA A N 1
ATOM 669 C CA . ALA A 1 85 ? -3.738 6.053 3.685 1.00 91.94 85 ALA A CA 1
ATOM 670 C C . ALA A 1 85 ? -4.810 6.022 4.801 1.00 91.94 85 ALA A C 1
ATOM 672 O O . ALA A 1 85 ? -4.932 6.987 5.549 1.00 91.94 85 ALA A O 1
ATOM 673 N N . ASN A 1 86 ? -5.568 4.926 4.934 1.00 93.62 86 ASN A N 1
ATOM 674 C CA . ASN A 1 86 ? -6.617 4.769 5.955 1.00 93.62 86 ASN A CA 1
ATOM 675 C C . ASN A 1 86 ? -6.210 3.853 7.130 1.00 93.62 86 ASN A C 1
ATOM 677 O O . ASN A 1 86 ? -7.042 3.473 7.957 1.00 93.62 86 ASN A O 1
ATOM 681 N N . TRP A 1 87 ? -4.945 3.450 7.185 1.00 95.31 87 TRP A N 1
ATOM 682 C CA . TRP A 1 87 ? -4.412 2.495 8.144 1.00 95.31 87 TRP A CA 1
ATOM 683 C C . TRP A 1 87 ? -3.285 3.149 8.947 1.00 95.31 87 TRP A C 1
ATOM 685 O O . TRP A 1 87 ? -2.389 3.771 8.381 1.00 95.31 87 TRP A O 1
ATOM 695 N N . GLU A 1 88 ? -3.310 3.002 10.266 1.00 94.50 88 GLU A N 1
ATOM 696 C CA . GLU A 1 88 ? -2.292 3.558 11.158 1.00 94.50 88 GLU A CA 1
ATOM 697 C C . GLU A 1 88 ? -1.236 2.498 11.476 1.00 94.50 88 GLU A C 1
ATOM 699 O O . GLU A 1 88 ? -1.558 1.335 11.715 1.00 94.50 88 GLU A O 1
ATOM 704 N N . LEU A 1 89 ? 0.046 2.866 11.419 1.00 93.44 89 LEU A N 1
ATOM 705 C CA . LEU A 1 89 ? 1.137 1.919 11.640 1.00 93.44 89 LEU A CA 1
ATOM 706 C C . LEU A 1 89 ? 1.165 1.475 13.109 1.00 93.44 89 LEU A C 1
ATOM 708 O O . LEU A 1 89 ? 1.421 2.285 13.990 1.00 93.44 89 LEU A O 1
ATOM 712 N N . ASP A 1 90 ? 0.975 0.177 13.350 1.00 94.00 90 ASP A N 1
ATOM 713 C CA . ASP A 1 90 ? 1.073 -0.437 14.681 1.00 94.00 90 ASP A CA 1
ATOM 714 C C . ASP A 1 90 ? 2.524 -0.841 14.953 1.00 94.00 90 ASP A C 1
ATOM 716 O O . ASP A 1 90 ? 3.199 -0.335 15.846 1.00 94.00 90 ASP A O 1
ATOM 720 N N . ARG A 1 91 ? 3.045 -1.754 14.126 1.00 92.06 91 ARG A N 1
ATOM 721 C CA . ARG A 1 91 ? 4.389 -2.299 14.313 1.00 92.06 91 ARG A CA 1
ATOM 722 C C . ARG A 1 91 ? 4.973 -2.871 13.039 1.00 92.06 91 ARG A C 1
ATOM 724 O O . ARG A 1 91 ? 4.276 -3.342 12.143 1.00 92.06 91 ARG A O 1
ATOM 731 N N . ARG A 1 92 ? 6.297 -2.921 13.013 1.00 88.31 92 ARG A N 1
ATOM 732 C CA . ARG A 1 92 ? 7.064 -3.735 12.074 1.00 88.31 92 ARG A CA 1
ATOM 733 C C . ARG A 1 92 ? 7.322 -5.097 12.711 1.00 88.31 92 ARG A C 1
ATOM 735 O O . ARG A 1 92 ? 7.824 -5.152 13.829 1.00 88.31 92 ARG A O 1
ATOM 742 N N . ILE A 1 93 ? 7.035 -6.187 12.004 1.00 84.31 93 ILE A N 1
ATOM 743 C CA . ILE A 1 93 ? 7.463 -7.518 12.447 1.00 84.31 93 ILE A CA 1
ATOM 744 C C . ILE A 1 93 ? 8.923 -7.688 12.035 1.00 84.31 93 ILE A C 1
ATOM 746 O O . ILE A 1 93 ? 9.266 -7.644 10.850 1.00 84.31 93 ILE A O 1
ATOM 750 N N . GLN A 1 94 ? 9.791 -7.849 13.028 1.00 67.00 94 GLN A N 1
ATOM 751 C CA . GLN A 1 94 ? 11.207 -8.111 12.834 1.00 67.00 94 GLN A CA 1
ATOM 752 C C . GLN A 1 94 ? 11.459 -9.570 13.215 1.00 67.00 94 GLN A C 1
ATOM 754 O O . GLN A 1 94 ? 11.299 -9.938 14.371 1.00 67.00 94 GLN A O 1
ATOM 759 N N . GLY A 1 95 ? 11.757 -10.411 12.225 1.00 62.81 95 GLY A N 1
ATOM 760 C CA . GLY A 1 95 ? 12.222 -11.773 12.478 1.00 62.81 95 GLY A CA 1
ATOM 761 C C . GLY A 1 95 ? 13.718 -11.779 12.784 1.00 62.81 95 GLY A C 1
ATOM 762 O O . GLY A 1 95 ? 14.459 -10.962 12.230 1.00 62.81 95 GLY A O 1
ATOM 763 N N . ASP A 1 96 ? 14.156 -12.724 13.615 1.00 61.53 96 ASP A N 1
ATOM 764 C CA . ASP A 1 96 ? 15.576 -12.941 13.943 1.00 61.53 96 ASP A CA 1
ATOM 765 C C . ASP A 1 96 ? 16.405 -13.316 12.703 1.00 61.53 96 ASP A C 1
ATOM 767 O O . ASP A 1 96 ? 17.600 -13.040 12.618 1.00 61.53 96 ASP A O 1
ATOM 771 N N . SER A 1 97 ? 15.746 -13.890 11.695 1.00 58.47 97 SER A N 1
ATOM 772 C CA . SER A 1 97 ? 16.283 -14.121 10.358 1.00 58.47 97 SER A CA 1
ATOM 773 C C . SER A 1 97 ? 15.490 -13.298 9.344 1.00 58.47 97 SER A C 1
ATOM 775 O O . SER A 1 97 ? 14.279 -13.461 9.181 1.00 58.47 97 SER A O 1
ATOM 777 N N . ARG A 1 98 ? 16.167 -12.388 8.633 1.00 57.78 98 ARG A N 1
ATOM 778 C CA . ARG A 1 98 ? 15.582 -11.797 7.424 1.00 57.78 98 ARG A CA 1
ATOM 779 C C . ARG A 1 98 ? 15.555 -12.895 6.357 1.00 57.78 98 ARG A C 1
ATOM 781 O O . ARG A 1 98 ? 16.625 -13.426 6.058 1.00 57.78 98 ARG A O 1
ATOM 788 N N . PRO A 1 99 ? 14.392 -13.250 5.776 1.00 58.88 99 PRO A N 1
ATOM 789 C CA . PRO A 1 99 ? 14.379 -14.155 4.634 1.00 58.88 99 PRO A CA 1
ATOM 790 C C . PRO A 1 99 ? 15.253 -13.564 3.522 1.00 58.88 99 PRO A C 1
ATOM 792 O O . PRO A 1 99 ? 15.340 -12.342 3.401 1.00 58.88 99 PRO A O 1
ATOM 795 N N . ALA A 1 100 ? 15.881 -14.415 2.707 1.00 57.16 100 ALA A N 1
ATOM 796 C CA . ALA A 1 100 ? 16.808 -13.989 1.648 1.00 57.16 100 ALA A CA 1
ATOM 797 C C . ALA A 1 100 ? 16.212 -12.925 0.697 1.00 57.16 100 ALA A C 1
ATOM 799 O O . ALA A 1 100 ? 16.941 -12.116 0.136 1.00 57.16 100 ALA A O 1
ATOM 800 N N . TRP A 1 101 ? 14.881 -12.887 0.580 1.00 58.84 101 TRP A N 1
ATOM 801 C CA . TRP A 1 101 ? 14.105 -11.962 -0.254 1.00 58.84 101 TRP A CA 1
ATOM 802 C C . TRP A 1 101 ? 13.721 -10.639 0.443 1.00 58.84 101 TRP A C 1
ATOM 804 O O . TRP A 1 101 ? 13.100 -9.772 -0.158 1.00 58.84 101 TRP A O 1
ATOM 814 N N . GLY A 1 102 ? 14.079 -10.458 1.719 1.00 64.81 102 GLY A N 1
ATOM 815 C CA . GLY A 1 102 ? 14.121 -9.153 2.389 1.00 64.81 102 GLY A CA 1
ATOM 816 C C . GLY A 1 102 ? 12.784 -8.465 2.693 1.00 64.81 102 GLY A C 1
ATOM 817 O O . GLY A 1 102 ? 12.808 -7.344 3.211 1.00 64.81 102 GLY A O 1
ATOM 818 N N . HIS A 1 103 ? 11.633 -9.089 2.414 1.00 73.62 103 HIS A N 1
ATOM 819 C CA . HIS A 1 103 ? 10.330 -8.476 2.675 1.00 73.62 103 HIS A CA 1
ATOM 820 C C . HIS A 1 103 ? 10.179 -8.079 4.145 1.00 73.62 103 HIS A C 1
ATOM 822 O O . HIS A 1 103 ? 10.315 -8.895 5.056 1.00 73.62 103 HIS A O 1
ATOM 828 N N . THR A 1 104 ? 9.888 -6.801 4.376 1.00 79.81 104 THR A N 1
ATOM 829 C CA . THR A 1 104 ? 9.500 -6.331 5.704 1.00 79.81 104 THR A CA 1
ATOM 830 C C . THR A 1 104 ? 7.993 -6.456 5.843 1.00 79.81 104 THR A C 1
ATOM 832 O O . THR A 1 104 ? 7.252 -5.945 5.006 1.00 79.81 104 THR A O 1
ATOM 835 N N . VAL A 1 105 ? 7.554 -7.124 6.908 1.00 86.44 105 VAL A N 1
ATOM 836 C CA . VAL A 1 105 ? 6.137 -7.235 7.244 1.00 86.44 105 VAL A CA 1
ATOM 837 C C . VAL A 1 105 ? 5.769 -6.096 8.186 1.00 86.44 105 VAL A C 1
ATOM 839 O O . VAL A 1 105 ? 6.416 -5.891 9.218 1.00 86.44 105 VAL A O 1
ATOM 842 N N . TYR A 1 106 ? 4.717 -5.369 7.839 1.00 90.88 106 TYR A N 1
ATOM 843 C CA . TYR A 1 106 ? 4.143 -4.324 8.670 1.00 90.88 106 TYR A CA 1
ATOM 844 C C . TYR A 1 106 ? 2.737 -4.721 9.103 1.00 90.88 106 TYR A C 1
ATOM 846 O O . TYR A 1 106 ? 1.991 -5.353 8.353 1.00 90.88 106 TYR A O 1
ATOM 854 N N . VAL A 1 107 ? 2.391 -4.342 10.325 1.00 94.50 107 VAL A N 1
ATOM 855 C CA . VAL A 1 107 ? 1.052 -4.460 10.886 1.00 94.50 107 VAL A CA 1
ATOM 856 C C . VAL A 1 107 ? 0.513 -3.054 11.070 1.00 94.50 107 VAL A C 1
ATOM 858 O O . VAL A 1 107 ? 1.197 -2.195 11.627 1.00 94.50 107 VAL A O 1
ATOM 861 N N . PHE A 1 108 ? -0.714 -2.843 10.619 1.00 95.75 108 PHE A N 1
ATOM 862 C CA . PHE A 1 108 ? -1.448 -1.603 10.781 1.00 95.75 108 PHE A CA 1
ATOM 863 C C . PHE A 1 108 ? -2.772 -1.849 11.497 1.00 95.75 108 PHE A C 1
ATOM 865 O O . PHE A 1 108 ? -3.349 -2.936 11.408 1.00 95.75 108 PHE A O 1
ATOM 872 N N . THR A 1 109 ? -3.269 -0.825 12.173 1.00 96.25 109 THR A N 1
ATOM 873 C CA . THR A 1 109 ? -4.610 -0.764 12.747 1.00 96.25 109 THR A CA 1
ATOM 874 C C . THR A 1 109 ? -5.530 0.027 11.825 1.00 96.25 109 THR A C 1
ATOM 876 O O . THR A 1 109 ? -5.105 0.922 11.089 1.00 96.25 109 THR A O 1
ATOM 879 N N . LYS A 1 110 ? -6.815 -0.324 11.814 1.00 94.50 110 LYS A N 1
ATOM 880 C CA . LYS A 1 110 ? -7.818 0.476 11.119 1.00 94.50 110 LYS A CA 1
ATOM 881 C C . LYS A 1 110 ? -7.961 1.827 11.828 1.00 94.50 110 LYS A C 1
ATOM 883 O O . LYS A 1 110 ? -8.210 1.855 13.029 1.00 94.50 110 LYS A O 1
ATOM 888 N N . VAL A 1 111 ? -7.854 2.936 11.090 1.00 88.19 111 VAL A N 1
ATOM 889 C CA . VAL A 1 111 ? -8.170 4.261 11.646 1.00 88.19 111 VAL A CA 1
ATOM 890 C C . VAL A 1 111 ? -9.670 4.325 11.923 1.00 88.19 111 VAL A C 1
ATOM 892 O O . VAL A 1 111 ? -10.489 4.308 11.001 1.00 88.19 111 VAL A O 1
ATOM 895 N N . SER A 1 112 ? -10.047 4.385 13.195 1.00 77.94 112 SER A N 1
ATOM 896 C CA . SER A 1 112 ? -11.418 4.683 13.600 1.00 77.94 112 SER A CA 1
ATOM 897 C C . SER A 1 112 ? -11.727 6.128 13.228 1.00 77.94 112 SER A C 1
ATOM 899 O O . SER A 1 112 ? -10.953 7.028 13.552 1.00 77.94 112 SER A O 1
ATOM 901 N N . ARG A 1 113 ? -12.868 6.393 12.580 1.00 65.44 113 ARG A N 1
ATOM 902 C CA . ARG A 1 113 ? -13.379 7.769 12.571 1.00 65.44 113 ARG A CA 1
ATOM 903 C C . ARG A 1 113 ? -13.609 8.151 14.031 1.00 65.44 113 ARG A C 1
ATOM 905 O O . ARG A 1 113 ? -14.321 7.423 14.723 1.00 65.44 113 ARG A O 1
ATOM 912 N N . MET A 1 114 ? -13.000 9.243 14.496 1.00 55.12 114 MET A N 1
ATOM 913 C CA . MET A 1 114 ? -13.428 9.847 15.752 1.00 55.12 114 MET A CA 1
ATOM 914 C C . MET A 1 114 ? -14.920 10.133 15.605 1.00 55.12 114 MET A C 1
ATOM 916 O O . MET A 1 114 ? -15.329 10.870 14.709 1.00 55.12 114 MET A O 1
ATOM 920 N N . VAL A 1 115 ? -15.736 9.479 16.424 1.00 53.53 115 VAL A N 1
ATOM 921 C CA . VAL A 1 115 ? -17.085 9.965 16.677 1.00 53.53 115 VAL A CA 1
ATOM 922 C C . VAL A 1 115 ? -16.862 11.177 17.571 1.00 53.53 115 VAL A C 1
ATOM 924 O O . VAL A 1 115 ? -16.573 11.019 18.754 1.00 53.53 115 VAL A O 1
ATOM 927 N N . GLU A 1 116 ? -16.861 12.371 16.983 1.00 49.34 116 GLU A N 1
ATOM 928 C CA . GLU A 1 116 ? -17.048 13.586 17.772 1.00 49.34 116 GLU A CA 1
ATOM 929 C C . GLU A 1 116 ? -18.419 13.460 18.449 1.00 49.34 116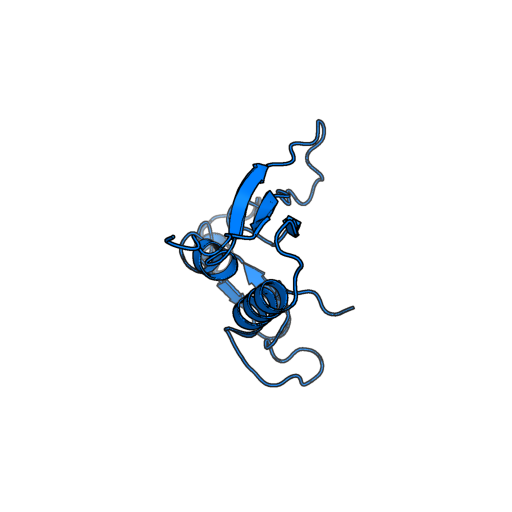 GLU A C 1
ATOM 931 O O . GLU A 1 116 ? -19.424 13.203 17.779 1.00 49.34 116 GLU A O 1
ATOM 936 N N . ALA A 1 117 ? -18.408 13.507 19.781 1.00 47.25 117 ALA A N 1
ATOM 937 C CA . ALA A 1 117 ? -19.593 13.499 20.631 1.00 47.25 117 ALA A CA 1
ATOM 938 C C . ALA A 1 117 ? -20.161 14.914 20.776 1.00 47.25 117 ALA A C 1
ATOM 940 O O . ALA A 1 117 ? -19.348 15.868 20.792 1.00 47.25 117 ALA A O 1
#